Protein AF-A0A4Q1C698-F1 (afdb_monomer)

Radius of gyration: 17.79 Å; Cα contacts (8 Å, |Δi|>4): 125; chains: 1; bounding box: 39×25×52 Å

Solvent-accessible surface area (backbone atoms only — not comparable to full-atom values): 5829 Å² total; per-residue (Å²): 107,88,68,60,64,74,54,42,64,65,43,47,50,46,58,24,53,50,45,41,55,52,28,57,71,44,37,84,67,72,66,52,52,76,54,88,81,50,98,93,49,92,50,68,54,76,73,73,50,91,40,81,43,81,45,80,35,60,46,89,50,34,50,32,49,47,34,71,49,46,27,57,38,47,37,53,64,26,49,77,50,75,46,60,21,91,88,31,41,65,54,47,54,54,48,55,62,70,78,107

Foldseek 3Di:
DPDDPVCCVPPLVVVLVVLLVVLVVCLVVQAWDWDCDDPPDTDIDHQAQPAEEEAEEDAPRQSSSLSNVVRNNVSSVYHYDYHTDPVHCVNVVVVVVVVD

Nearest PDB structures (foldseek):
  6bpg-assembly2_G  TM=9.866E-01  e=2.755E-11  Pseudomonas aeruginosa PAO1
  8u9b-assembly1_A  TM=9.899E-01  e=5.614E-11  Klebsiella aerogenes KCTC 2190
  8u9b-assembly3_C  TM=9.895E-01  e=6.817E-11  Klebsiella aerogenes KCTC 2190
  2xdr-assembly1_D  TM=9.882E-01  e=7.759E-11  Pseudomonas aeruginosa
  4o6r-assembly1_C  TM=9.872E-01  e=2.287E-06  Burkholderia cenocepacia J2315

pLDDT: mean 96.28, std 2.42, range [82.19, 98.62]

Sequence (100 aa):
TGKALAETTTVDIVTGADVLEYYAGLATAIEGIQLPLRESSFFYTRREPLGVVAGIGAWNYPIQIALWKSAPALAAGNAMVFKPSEVTPLTAIRLAEIYT

Structure (mmCIF, N/CA/C/O backbone):
data_AF-A0A4Q1C698-F1
#
_entry.id   AF-A0A4Q1C698-F1
#
loop_
_atom_site.group_PDB
_atom_site.id
_atom_site.type_symbol
_atom_site.label_atom_id
_atom_site.label_alt_id
_atom_site.label_comp_id
_atom_site.label_asym_id
_atom_site.label_entity_id
_atom_site.label_seq_id
_atom_site.pdbx_PDB_ins_code
_atom_site.Cartn_x
_atom_site.Cartn_y
_atom_site.Cartn_z
_atom_site.occupancy
_atom_site.B_iso_or_equiv
_atom_site.auth_seq_id
_atom_site.auth_comp_id
_atom_site.auth_asym_id
_atom_site.auth_atom_id
_atom_site.pdbx_PDB_model_num
ATOM 1 N N . THR A 1 1 ? 16.317 -0.538 -12.921 1.00 82.19 1 THR A N 1
ATOM 2 C CA . THR A 1 1 ? 17.326 -0.692 -11.851 1.00 82.19 1 THR A CA 1
ATOM 3 C C . THR A 1 1 ? 18.668 -1.166 -12.382 1.00 82.19 1 THR A C 1
ATOM 5 O O . THR A 1 1 ? 19.663 -0.871 -11.746 1.00 82.19 1 THR A O 1
ATOM 8 N N . GLY A 1 2 ? 18.723 -1.901 -13.505 1.00 91.50 2 GLY A N 1
ATOM 9 C CA . GLY A 1 2 ? 19.966 -2.530 -13.975 1.00 91.50 2 GLY A CA 1
ATOM 10 C C . GLY A 1 2 ? 20.277 -3.865 -13.286 1.00 91.50 2 GLY A C 1
ATOM 11 O O . GLY A 1 2 ? 21.326 -4.446 -13.531 1.00 91.50 2 GLY A O 1
ATOM 12 N N . LYS A 1 3 ? 19.363 -4.356 -12.438 1.00 93.69 3 LYS A N 1
ATOM 13 C CA . LYS A 1 3 ? 19.471 -5.656 -11.773 1.00 93.69 3 LYS A CA 1
ATOM 14 C C . LYS A 1 3 ? 19.289 -6.801 -12.770 1.00 93.69 3 LYS A C 1
ATOM 16 O O . LYS A 1 3 ? 18.569 -6.657 -13.760 1.00 93.69 3 LYS A O 1
ATOM 21 N N . ALA A 1 4 ? 19.917 -7.941 -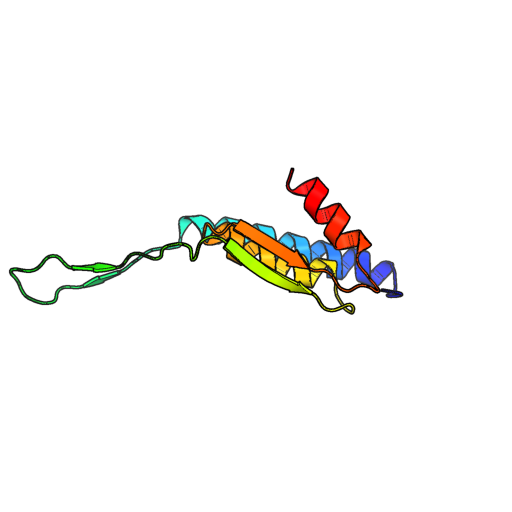12.487 1.00 95.31 4 ALA A N 1
ATOM 22 C CA . ALA A 1 4 ? 19.756 -9.154 -13.274 1.00 95.31 4 ALA A CA 1
ATOM 23 C C . ALA A 1 4 ? 18.276 -9.565 -13.360 1.00 95.31 4 ALA A C 1
ATOM 25 O O . ALA A 1 4 ? 17.550 -9.581 -12.361 1.00 95.31 4 ALA A O 1
ATOM 26 N N . LEU A 1 5 ? 17.827 -9.926 -14.565 1.00 94.44 5 LEU A N 1
ATOM 27 C CA . LEU A 1 5 ? 16.434 -10.308 -14.801 1.00 94.44 5 LEU A CA 1
ATOM 28 C C . LEU A 1 5 ? 16.046 -11.571 -14.021 1.00 94.44 5 LEU A C 1
ATOM 30 O O . LEU A 1 5 ? 14.954 -11.628 -13.462 1.00 94.44 5 LEU A O 1
ATOM 34 N N . ALA A 1 6 ? 16.944 -12.557 -13.950 1.00 94.75 6 ALA A N 1
ATOM 35 C CA . ALA A 1 6 ? 16.706 -13.812 -13.237 1.00 94.75 6 ALA A CA 1
ATOM 36 C C . ALA A 1 6 ? 16.421 -13.580 -11.743 1.00 94.75 6 ALA A C 1
ATOM 38 O O . ALA A 1 6 ? 15.488 -14.155 -11.194 1.00 94.75 6 ALA A O 1
ATOM 39 N N . GLU A 1 7 ? 17.165 -12.674 -11.107 1.00 92.06 7 GLU A N 1
ATOM 40 C CA . GLU A 1 7 ? 16.936 -12.283 -9.712 1.00 92.06 7 GLU A CA 1
ATOM 41 C C . GLU A 1 7 ? 15.644 -11.469 -9.578 1.00 92.06 7 GLU A C 1
ATOM 43 O O . GLU A 1 7 ? 14.791 -11.777 -8.756 1.00 92.06 7 GLU A O 1
ATOM 48 N N . THR A 1 8 ? 15.448 -10.468 -10.440 1.00 93.62 8 THR A N 1
ATOM 49 C CA . THR A 1 8 ? 14.278 -9.575 -10.368 1.00 93.62 8 THR A CA 1
ATOM 50 C C . THR A 1 8 ? 12.959 -10.345 -10.521 1.00 93.62 8 THR A C 1
ATOM 52 O O . THR A 1 8 ? 11.987 -10.070 -9.824 1.00 93.62 8 THR A O 1
ATOM 55 N N . THR A 1 9 ? 12.912 -11.324 -11.426 1.00 93.25 9 THR A N 1
ATOM 56 C CA . THR A 1 9 ? 11.695 -12.106 -11.707 1.00 93.25 9 THR A CA 1
ATOM 57 C C . THR A 1 9 ? 11.355 -13.110 -10.615 1.00 93.25 9 THR A C 1
ATOM 59 O O . THR A 1 9 ? 10.178 -13.384 -10.408 1.00 93.25 9 THR A O 1
ATOM 62 N N . THR A 1 10 ? 12.355 -13.636 -9.909 1.00 92.62 10 THR A N 1
ATOM 63 C CA . THR A 1 10 ? 12.162 -14.673 -8.884 1.00 92.62 10 THR A CA 1
ATOM 64 C C . THR A 1 10 ? 12.126 -14.120 -7.464 1.00 92.62 10 THR A C 1
ATOM 66 O O . THR A 1 10 ? 11.533 -14.746 -6.593 1.00 92.62 10 THR A O 1
ATOM 69 N N . VAL A 1 11 ? 12.723 -12.950 -7.228 1.00 93.19 11 VAL A N 1
ATOM 70 C CA . VAL A 1 11 ? 12.813 -12.327 -5.904 1.00 93.19 11 VAL A CA 1
ATOM 71 C C . VAL A 1 11 ? 11.954 -11.071 -5.848 1.00 93.19 11 VAL A C 1
ATOM 73 O O . VAL A 1 11 ? 10.936 -11.082 -5.162 1.00 93.19 11 VAL A O 1
ATOM 76 N N . ASP A 1 12 ? 12.313 -10.000 -6.568 1.00 94.69 12 ASP A N 1
ATOM 77 C CA . ASP A 1 12 ? 11.656 -8.690 -6.426 1.00 94.69 12 ASP A CA 1
ATOM 78 C C . ASP A 1 12 ? 10.140 -8.754 -6.689 1.00 94.69 12 ASP A C 1
ATOM 80 O O . ASP A 1 12 ? 9.356 -8.177 -5.936 1.00 94.69 12 ASP A O 1
ATOM 84 N N . ILE A 1 13 ? 9.724 -9.445 -7.756 1.00 95.00 13 ILE A N 1
ATOM 85 C CA . ILE A 1 13 ? 8.305 -9.557 -8.124 1.00 95.00 13 ILE A CA 1
ATOM 86 C C . ILE A 1 13 ? 7.557 -10.492 -7.173 1.00 95.00 13 ILE A C 1
ATOM 88 O O . ILE A 1 13 ? 6.515 -10.107 -6.648 1.00 95.00 13 ILE A O 1
ATOM 92 N N . VAL A 1 14 ? 8.098 -11.690 -6.927 1.00 96.06 14 VAL A N 1
ATOM 93 C CA . VAL A 1 14 ? 7.442 -12.724 -6.109 1.00 96.06 14 VAL A CA 1
ATOM 94 C C . VAL A 1 14 ? 7.265 -12.238 -4.676 1.00 96.06 14 VAL A C 1
ATOM 96 O O . VAL A 1 14 ? 6.145 -12.129 -4.196 1.00 96.06 14 VAL A O 1
ATOM 99 N N . THR A 1 15 ? 8.351 -11.811 -4.031 1.00 95.50 15 THR A N 1
ATOM 100 C CA . THR A 1 15 ? 8.289 -11.322 -2.645 1.00 95.50 15 THR A CA 1
ATOM 101 C C . THR A 1 15 ? 7.518 -10.007 -2.518 1.00 95.50 15 THR A C 1
ATOM 103 O O . THR A 1 15 ? 7.003 -9.684 -1.450 1.00 95.50 15 THR A O 1
ATOM 106 N N . GLY A 1 16 ? 7.428 -9.223 -3.597 1.00 95.62 16 GLY A N 1
ATOM 107 C CA . GLY A 1 16 ? 6.541 -8.071 -3.659 1.00 95.62 16 GLY A CA 1
ATOM 108 C C . GLY A 1 16 ? 5.069 -8.484 -3.582 1.00 95.62 16 GLY A C 1
ATOM 109 O O . GLY A 1 16 ? 4.317 -7.903 -2.798 1.00 95.62 16 GLY A O 1
ATOM 110 N N . ALA A 1 17 ? 4.668 -9.480 -4.375 1.00 96.00 17 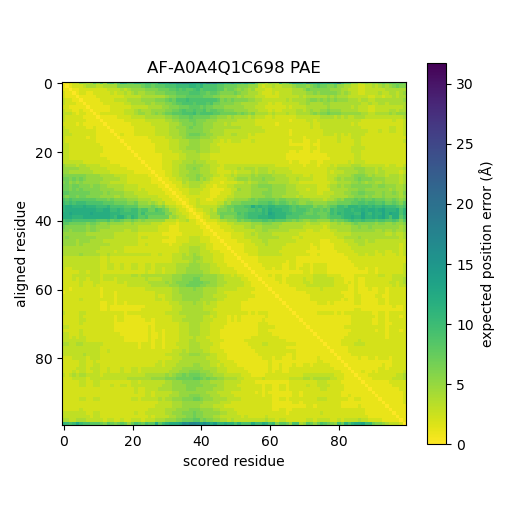ALA A N 1
ATOM 111 C CA . ALA A 1 17 ? 3.314 -10.027 -4.365 1.00 96.00 17 ALA A CA 1
ATOM 112 C C . ALA A 1 17 ? 2.982 -10.709 -3.026 1.00 96.00 17 ALA A C 1
ATOM 114 O O . ALA A 1 17 ? 1.912 -10.464 -2.476 1.00 96.00 17 ALA A O 1
ATOM 115 N N . ASP A 1 18 ? 3.926 -11.456 -2.445 1.00 97.69 18 ASP A N 1
ATOM 116 C CA . ASP A 1 18 ? 3.749 -12.107 -1.138 1.00 97.69 18 ASP A CA 1
ATOM 117 C C . ASP A 1 18 ? 3.391 -11.104 -0.032 1.00 97.69 18 ASP A C 1
ATOM 119 O O . ASP A 1 18 ? 2.598 -11.400 0.860 1.00 97.69 18 ASP A O 1
ATOM 123 N N . VAL A 1 19 ? 3.941 -9.885 -0.088 1.00 97.62 19 VAL A N 1
ATOM 124 C CA . VAL A 1 19 ? 3.617 -8.835 0.886 1.00 97.62 19 VAL A CA 1
ATOM 125 C C . VAL A 1 19 ? 2.185 -8.325 0.728 1.00 97.62 19 VAL A C 1
ATOM 127 O O . VAL A 1 19 ? 1.553 -8.009 1.737 1.00 97.62 19 VAL A O 1
ATOM 130 N N . LEU A 1 20 ? 1.646 -8.268 -0.494 1.00 96.81 20 LEU A N 1
ATOM 131 C CA . LEU A 1 20 ? 0.229 -7.948 -0.686 1.00 96.81 20 LEU A CA 1
ATOM 132 C C . LEU A 1 20 ? -0.657 -9.022 -0.068 1.00 96.81 20 LEU A C 1
ATOM 134 O O . LEU A 1 20 ? -1.536 -8.680 0.716 1.00 96.81 20 LEU A O 1
ATOM 138 N N . GLU A 1 21 ? -0.390 -10.293 -0.365 1.00 97.44 21 GLU A N 1
ATOM 139 C CA . GLU A 1 21 ? -1.158 -11.421 0.174 1.00 97.44 21 GLU A CA 1
ATOM 140 C C . GLU A 1 21 ? -1.098 -11.460 1.706 1.00 97.44 21 GLU A C 1
ATOM 142 O O . GLU A 1 21 ? -2.119 -11.593 2.385 1.00 97.44 21 GLU A O 1
ATOM 147 N N . TYR A 1 22 ? 0.091 -11.246 2.273 1.00 97.88 22 TYR A N 1
ATOM 148 C CA . TYR A 1 22 ? 0.281 -11.188 3.718 1.00 97.88 22 TYR A CA 1
ATOM 149 C C . TYR A 1 22 ? -0.564 -10.084 4.372 1.00 97.88 22 TYR A C 1
ATOM 151 O O . TYR A 1 22 ? -1.304 -10.347 5.321 1.00 97.88 22 TYR A O 1
ATOM 159 N N . TYR A 1 23 ? -0.493 -8.846 3.869 1.00 98.25 23 TYR A N 1
ATOM 160 C CA . TYR A 1 23 ? -1.259 -7.739 4.448 1.00 98.25 23 TYR A CA 1
ATOM 161 C C . TYR A 1 23 ? -2.754 -7.803 4.122 1.00 98.25 23 TYR A C 1
ATOM 163 O O . TYR A 1 23 ? -3.552 -7.335 4.933 1.00 98.25 23 TYR A O 1
ATOM 171 N N . ALA A 1 24 ? -3.151 -8.423 3.009 1.00 96.94 24 ALA A N 1
ATOM 172 C CA . ALA A 1 24 ? -4.550 -8.728 2.726 1.00 96.94 24 ALA A CA 1
ATOM 173 C C . ALA A 1 24 ? -5.127 -9.676 3.788 1.00 96.94 24 ALA A C 1
ATOM 175 O O . ALA A 1 24 ? -6.199 -9.405 4.329 1.00 96.94 24 ALA A O 1
ATOM 176 N N . GLY A 1 25 ? -4.380 -10.720 4.169 1.00 96.88 25 GLY A N 1
ATOM 177 C CA . GLY A 1 25 ? -4.759 -11.621 5.262 1.00 96.88 25 GLY A CA 1
ATOM 178 C C . GLY A 1 25 ? -4.835 -10.941 6.635 1.00 96.88 25 GLY A C 1
ATOM 179 O O . GLY A 1 25 ? -5.627 -11.350 7.481 1.00 96.88 25 GLY A O 1
ATOM 180 N N . LEU A 1 26 ? -4.054 -9.879 6.862 1.00 95.69 26 LEU A N 1
ATOM 181 C CA . LEU A 1 26 ? -4.090 -9.101 8.105 1.00 95.69 26 LEU A CA 1
ATOM 182 C C . LEU A 1 26 ? -5.148 -7.992 8.125 1.00 95.69 26 LEU A C 1
ATOM 184 O O . LEU A 1 26 ? -5.468 -7.502 9.207 1.00 95.69 26 LEU A O 1
ATOM 188 N N . ALA A 1 27 ? -5.692 -7.582 6.976 1.00 96.31 27 ALA A N 1
ATOM 189 C CA . ALA A 1 27 ? -6.589 -6.428 6.885 1.00 96.31 27 ALA A CA 1
ATOM 190 C C . ALA A 1 27 ? -7.831 -6.574 7.782 1.00 96.31 27 ALA A C 1
ATOM 192 O O . ALA A 1 27 ? -8.284 -5.606 8.388 1.00 96.31 27 ALA A O 1
ATOM 193 N N . THR A 1 28 ? -8.349 -7.797 7.933 1.00 94.88 28 THR A N 1
ATOM 194 C CA . THR A 1 28 ? -9.510 -8.087 8.789 1.00 94.88 28 THR A CA 1
ATOM 195 C C . THR A 1 28 ? -9.155 -8.286 10.263 1.00 94.88 28 THR A C 1
ATOM 197 O O . THR A 1 28 ? -10.057 -8.411 11.081 1.00 94.88 28 THR A O 1
ATOM 200 N N . ALA A 1 29 ? -7.866 -8.342 10.608 1.00 95.31 29 ALA A N 1
ATOM 201 C CA . ALA A 1 29 ? -7.373 -8.583 11.966 1.00 95.31 29 ALA A CA 1
ATOM 202 C C . ALA A 1 29 ? -6.984 -7.287 12.705 1.00 95.31 29 ALA A C 1
ATOM 204 O O . ALA A 1 29 ? -6.424 -7.329 13.802 1.00 95.31 29 ALA A O 1
ATOM 205 N N . ILE A 1 30 ? -7.236 -6.118 12.105 1.00 95.19 30 ILE A N 1
ATOM 206 C CA . ILE A 1 30 ? -6.939 -4.821 12.717 1.00 95.19 30 ILE A CA 1
ATOM 207 C C . ILE A 1 30 ? -8.025 -4.490 13.741 1.00 95.19 30 ILE A C 1
ATOM 209 O O . ILE A 1 30 ? -9.083 -3.954 13.417 1.00 95.19 30 ILE A O 1
ATOM 213 N N . GLU A 1 31 ? -7.731 -4.789 15.003 1.00 95.75 31 GLU A N 1
ATOM 214 C CA . GLU A 1 31 ? -8.672 -4.632 16.106 1.00 95.75 31 GLU A CA 1
ATOM 215 C C . GLU A 1 31 ? -8.176 -3.640 17.166 1.00 95.75 31 GLU A C 1
ATOM 217 O O . GLU A 1 31 ? -6.980 -3.380 17.354 1.00 95.75 31 GLU A O 1
ATOM 222 N N . GLY A 1 32 ? -9.142 -3.042 17.859 1.00 95.94 32 GLY A N 1
ATOM 223 C CA . GLY A 1 32 ? -8.895 -2.319 19.097 1.00 95.94 32 GLY A CA 1
ATOM 224 C C . GLY A 1 32 ? -8.816 -3.254 20.299 1.00 95.94 32 GLY A C 1
ATOM 225 O O . GLY A 1 32 ? -8.829 -4.472 20.168 1.00 95.94 32 GLY A O 1
ATOM 226 N N . ILE A 1 33 ? -8.760 -2.677 21.494 1.00 97.12 33 ILE A N 1
ATOM 227 C CA . ILE A 1 33 ? -8.809 -3.436 22.746 1.00 97.12 33 ILE A CA 1
ATOM 228 C C . ILE A 1 33 ? -9.939 -2.917 23.623 1.00 97.12 33 ILE A C 1
ATOM 230 O O . ILE A 1 33 ? -10.152 -1.709 23.706 1.00 97.12 33 ILE A O 1
ATOM 234 N N . GLN A 1 34 ? -10.629 -3.823 24.308 1.00 96.50 34 GLN A N 1
ATOM 235 C CA . GLN A 1 34 ? -11.562 -3.491 25.377 1.00 96.50 34 GLN A CA 1
ATOM 236 C C . GLN A 1 34 ? -10.893 -3.804 26.714 1.00 96.50 34 GLN A C 1
ATOM 238 O O . GLN A 1 34 ? -10.404 -4.914 26.916 1.00 96.50 34 GLN A O 1
ATOM 243 N N . LEU A 1 35 ? -10.858 -2.825 27.619 1.00 95.94 35 LEU A N 1
ATOM 244 C CA . LEU A 1 35 ? -10.227 -2.975 28.931 1.00 95.94 35 LEU A CA 1
ATOM 245 C C . LEU A 1 35 ? -11.185 -2.536 30.045 1.00 95.94 35 LEU A C 1
ATOM 247 O O . LEU A 1 35 ? -11.828 -1.491 29.913 1.00 95.94 35 LEU A O 1
ATOM 251 N N . PRO A 1 36 ? -11.262 -3.281 31.161 1.00 94.06 36 PRO A N 1
ATOM 252 C CA . PRO A 1 36 ? -12.021 -2.854 32.326 1.00 94.06 36 PRO A CA 1
ATOM 253 C C . PRO A 1 36 ? -11.225 -1.800 33.107 1.00 94.06 36 PRO A C 1
ATOM 255 O O . PRO A 1 36 ? -10.189 -2.105 33.690 1.00 94.06 36 PRO A O 1
ATOM 258 N N . LEU A 1 37 ? -11.701 -0.551 33.122 1.00 93.62 37 LEU A N 1
ATOM 259 C CA . LEU A 1 37 ? -11.080 0.524 33.913 1.00 93.62 37 LEU A CA 1
ATOM 260 C C . LEU A 1 37 ? -11.691 0.623 35.318 1.00 93.62 37 LEU A C 1
ATOM 262 O O . LEU A 1 37 ? -10.996 0.516 36.322 1.00 93.62 37 LEU A O 1
ATOM 266 N N . ARG A 1 38 ? -13.007 0.837 35.383 1.00 94.50 38 ARG A N 1
ATOM 267 C CA . ARG A 1 38 ? -13.831 0.882 36.600 1.00 94.50 38 ARG A CA 1
ATOM 268 C C . ARG A 1 38 ? -15.213 0.338 36.257 1.00 94.50 38 ARG A C 1
ATOM 270 O O . ARG A 1 38 ? -15.630 0.470 35.109 1.00 94.50 38 ARG A O 1
ATOM 277 N N . GLU A 1 39 ? -15.928 -0.227 37.227 1.00 92.19 39 GLU A N 1
ATOM 278 C CA . GLU A 1 39 ? -17.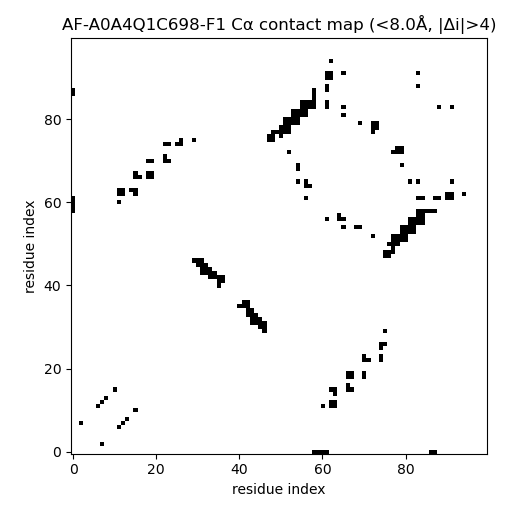204 -0.931 36.985 1.0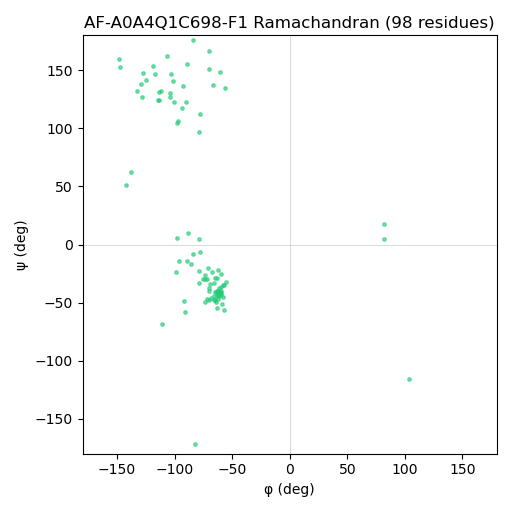0 92.19 39 GLU A CA 1
ATOM 279 C C . GLU A 1 39 ? -18.255 -0.083 36.251 1.00 92.19 39 GLU A C 1
ATOM 281 O O . GLU A 1 39 ? -19.021 -0.596 35.444 1.00 92.19 39 GLU A O 1
ATOM 286 N N . SER A 1 40 ? -18.260 1.234 36.471 1.00 95.12 40 SER A N 1
ATOM 287 C CA . SER A 1 40 ? -19.195 2.173 35.843 1.00 95.12 40 SER A CA 1
ATOM 288 C C . SER A 1 40 ? -18.734 2.725 34.489 1.00 95.12 40 SER A C 1
ATOM 290 O O . SER A 1 40 ? -19.299 3.702 33.999 1.00 95.12 40 SER A O 1
ATOM 292 N N . SER A 1 41 ? -17.667 2.196 33.885 1.00 95.12 41 SER A N 1
ATOM 293 C CA . SER A 1 41 ? -17.112 2.736 32.639 1.00 95.12 41 SER A CA 1
ATOM 294 C C . SER A 1 41 ? -16.938 1.679 31.563 1.00 95.12 41 SER A C 1
ATOM 296 O O . SER A 1 41 ? -16.254 0.679 31.753 1.00 95.12 41 SER A O 1
ATOM 298 N N . PHE A 1 42 ? -17.506 1.969 30.394 1.00 95.38 42 PHE A N 1
ATOM 299 C CA . PHE A 1 42 ? -17.279 1.224 29.166 1.00 95.38 42 PHE A CA 1
ATOM 300 C C . PHE A 1 42 ? -16.149 1.891 28.375 1.00 95.38 42 PHE A C 1
ATOM 302 O O . PHE A 1 42 ? -16.266 3.052 27.984 1.00 95.38 42 PHE A O 1
ATOM 309 N N . PHE A 1 43 ? -15.047 1.171 28.171 1.00 96.94 43 PHE A N 1
ATOM 310 C CA . PHE A 1 43 ? -13.865 1.670 27.474 1.00 96.94 43 PHE A CA 1
ATOM 311 C C . PHE A 1 43 ? -13.388 0.662 26.433 1.00 96.94 43 PHE A C 1
ATOM 313 O O . PHE A 1 43 ? -13.198 -0.518 26.731 1.00 96.94 43 PHE A O 1
ATOM 320 N N . TYR A 1 44 ? -13.135 1.158 25.227 1.00 97.25 44 TYR A N 1
ATOM 321 C CA . TYR A 1 44 ? -12.472 0.417 24.168 1.00 97.25 44 TYR A CA 1
ATOM 322 C C . TYR A 1 44 ? -11.668 1.373 23.286 1.00 97.25 44 TYR A C 1
ATOM 324 O O . TYR A 1 44 ? -11.919 2.580 23.265 1.00 97.25 44 TYR A O 1
ATOM 3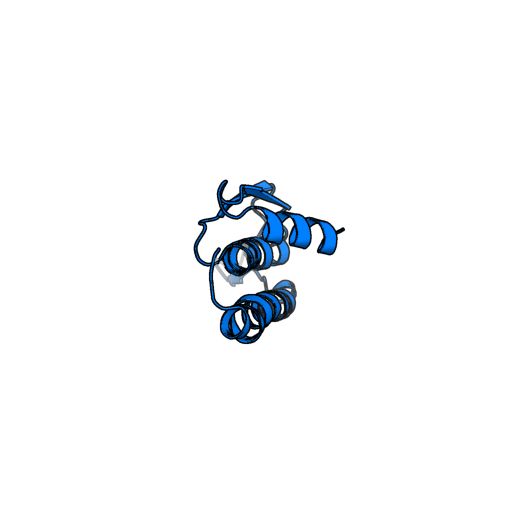32 N N . THR A 1 45 ? -10.699 0.835 22.557 1.00 97.88 45 THR A N 1
ATOM 333 C CA . THR A 1 45 ? -9.948 1.577 21.543 1.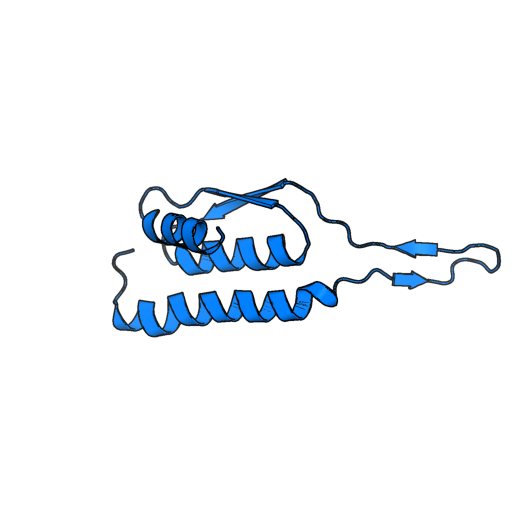00 97.88 45 THR A CA 1
ATOM 334 C C . THR A 1 45 ? -10.375 1.155 20.146 1.00 97.88 45 THR A C 1
ATOM 336 O O . THR A 1 45 ? -10.970 0.098 19.950 1.00 97.88 45 THR A O 1
ATOM 339 N N . ARG A 1 46 ? -10.060 1.987 19.156 1.00 96.88 46 ARG A N 1
ATOM 340 C CA . ARG A 1 46 ? -10.170 1.657 17.736 1.00 96.88 46 ARG A CA 1
ATOM 341 C C . ARG A 1 46 ? -8.841 1.961 17.067 1.00 96.88 46 ARG A C 1
ATOM 343 O O . ARG A 1 46 ? -8.134 2.886 17.468 1.00 96.88 46 ARG A O 1
ATOM 350 N N . ARG A 1 47 ? -8.503 1.174 16.053 1.00 97.12 47 ARG A N 1
ATOM 351 C CA . ARG A 1 47 ? -7.401 1.463 15.137 1.00 97.12 47 ARG A CA 1
ATOM 352 C C . ARG A 1 47 ? -8.017 2.093 13.897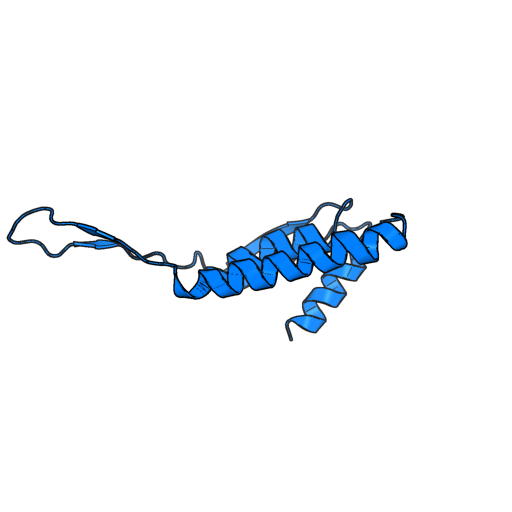 1.00 97.12 47 ARG A C 1
ATOM 354 O O . ARG A 1 47 ? -8.687 1.410 13.133 1.00 97.12 47 ARG A O 1
ATOM 361 N N . GLU A 1 48 ? -7.861 3.401 13.760 1.00 97.38 48 GLU A N 1
ATOM 362 C CA . GLU A 1 48 ? -8.415 4.158 12.639 1.00 97.38 48 GLU A CA 1
ATOM 363 C C . GLU A 1 48 ? -7.310 4.484 11.624 1.00 97.38 48 GLU A C 1
ATOM 365 O O . GLU A 1 48 ? -6.156 4.679 12.028 1.00 97.38 48 GLU A O 1
ATOM 370 N N . PRO A 1 49 ? -7.630 4.532 10.317 1.00 98.00 49 PRO A N 1
ATOM 371 C CA . PRO A 1 49 ? -6.684 4.990 9.311 1.00 98.00 49 PRO A CA 1
ATOM 372 C C . PRO A 1 49 ? -6.259 6.434 9.585 1.00 98.00 49 PRO A C 1
ATOM 374 O O . PRO A 1 49 ? -7.045 7.262 10.041 1.00 98.00 49 PRO A O 1
ATOM 377 N N . LEU A 1 50 ? -5.019 6.757 9.226 1.00 98.12 50 LEU A N 1
ATOM 378 C CA . LEU A 1 50 ? -4.503 8.127 9.233 1.00 98.12 50 LEU A CA 1
ATOM 379 C C . LEU A 1 50 ? -5.121 8.980 8.112 1.00 98.12 50 LEU A C 1
ATOM 381 O O . LEU A 1 50 ? -5.081 10.206 8.179 1.00 98.12 50 LEU A O 1
ATOM 385 N N . GLY A 1 51 ? -5.674 8.343 7.075 1.00 98.50 51 GLY A N 1
ATOM 386 C CA . GLY A 1 51 ? -6.272 9.001 5.916 1.00 98.50 51 GLY A CA 1
ATOM 387 C C . GLY A 1 51 ? -5.349 8.940 4.705 1.00 98.50 51 GLY A C 1
ATOM 388 O O . GLY A 1 51 ? -5.080 7.856 4.190 1.00 98.50 51 GLY A O 1
ATOM 389 N N . VAL A 1 52 ? -4.878 10.094 4.225 1.00 98.62 52 VAL A N 1
ATOM 390 C CA . VAL A 1 52 ? -3.943 10.164 3.090 1.00 98.62 52 VAL A CA 1
ATOM 391 C C . VAL A 1 52 ? -2.507 10.113 3.601 1.00 98.62 52 VAL A C 1
ATOM 393 O O . VAL A 1 52 ? -2.088 10.968 4.379 1.00 98.62 52 VAL A O 1
ATOM 396 N N . VAL A 1 53 ? -1.734 9.135 3.132 1.00 98.62 53 VAL A N 1
ATOM 397 C CA . VAL A 1 53 ? -0.323 8.949 3.493 1.00 98.62 53 VAL A CA 1
ATOM 398 C C . VAL A 1 53 ? 0.590 9.092 2.279 1.00 98.62 53 VAL A C 1
ATOM 400 O O . VAL A 1 53 ? 0.234 8.717 1.163 1.00 98.62 53 VAL A O 1
ATOM 403 N N . ALA A 1 54 ? 1.796 9.614 2.497 1.00 98.25 54 ALA A N 1
ATOM 404 C CA . ALA A 1 54 ? 2.807 9.754 1.454 1.00 98.25 54 ALA A CA 1
ATOM 405 C C . ALA A 1 54 ? 3.900 8.683 1.597 1.00 98.25 54 ALA A C 1
ATOM 407 O O . ALA A 1 54 ? 4.483 8.510 2.668 1.00 98.25 54 ALA A O 1
ATOM 408 N N . GLY A 1 55 ? 4.212 7.987 0.505 1.00 97.94 55 GLY A N 1
ATOM 409 C CA . GLY A 1 55 ? 5.343 7.067 0.414 1.00 97.94 55 GLY A CA 1
ATOM 410 C C . GLY A 1 55 ? 6.398 7.587 -0.558 1.00 97.94 55 GLY A C 1
ATOM 411 O O . GLY A 1 55 ? 6.076 7.948 -1.683 1.00 97.94 55 GLY A O 1
ATOM 412 N N . ILE A 1 56 ? 7.668 7.602 -0.149 1.00 98.25 56 ILE A N 1
ATOM 413 C CA . ILE A 1 56 ? 8.799 7.944 -1.026 1.00 98.25 56 ILE A CA 1
ATOM 414 C C . ILE A 1 56 ? 9.664 6.695 -1.207 1.00 98.25 56 ILE A C 1
ATOM 416 O O . ILE A 1 56 ? 10.072 6.077 -0.220 1.00 98.25 56 ILE A O 1
ATOM 420 N N . GLY A 1 57 ? 9.897 6.301 -2.459 1.00 97.19 57 GLY A N 1
ATOM 421 C CA . GLY A 1 57 ? 10.645 5.097 -2.822 1.00 97.19 57 GLY A CA 1
ATOM 422 C C . GLY A 1 57 ? 12.086 5.369 -3.253 1.00 97.19 57 GLY A C 1
ATOM 423 O O . GLY A 1 57 ? 12.349 6.322 -3.983 1.00 97.19 57 GLY A O 1
ATOM 424 N N . ALA A 1 58 ? 13.009 4.496 -2.840 1.00 97.19 58 ALA A N 1
ATOM 425 C CA . ALA A 1 58 ? 14.379 4.458 -3.356 1.00 97.19 58 ALA A CA 1
ATOM 426 C C . ALA A 1 58 ? 14.470 3.640 -4.662 1.00 97.19 58 ALA A C 1
ATOM 428 O O . ALA A 1 58 ? 13.483 3.069 -5.126 1.00 97.19 58 ALA A O 1
ATOM 429 N N . TRP A 1 59 ? 15.659 3.596 -5.268 1.00 96.75 59 TRP A N 1
ATOM 430 C CA . TRP A 1 59 ? 15.873 3.065 -6.620 1.00 96.75 59 TRP A CA 1
ATOM 431 C C . TRP A 1 59 ? 16.338 1.608 -6.710 1.00 96.75 59 TRP A C 1
ATOM 433 O O . TRP A 1 59 ? 16.331 1.024 -7.792 1.00 96.75 59 TRP A O 1
ATOM 443 N N . ASN A 1 60 ? 16.792 1.016 -5.610 1.00 95.38 60 ASN A N 1
ATOM 444 C CA . ASN A 1 60 ? 17.443 -0.298 -5.596 1.00 95.38 60 ASN A CA 1
ATOM 445 C C . ASN A 1 60 ? 16.453 -1.475 -5.684 1.00 95.38 60 ASN A C 1
ATOM 447 O O . ASN A 1 60 ? 16.758 -2.486 -6.317 1.00 95.38 60 ASN A O 1
ATOM 451 N N . TYR A 1 61 ? 15.258 -1.318 -5.110 1.00 96.06 61 TYR A N 1
ATOM 452 C CA . TYR A 1 61 ? 14.173 -2.309 -5.137 1.00 96.06 61 TYR A CA 1
ATOM 453 C C . TYR A 1 61 ? 12.818 -1.619 -5.385 1.00 96.06 61 TYR A C 1
ATOM 455 O O . TYR A 1 61 ? 11.948 -1.616 -4.516 1.00 96.06 61 TYR A O 1
ATOM 463 N N . PRO A 1 62 ? 12.626 -0.955 -6.538 1.00 96.62 62 PRO A N 1
ATOM 464 C CA . PRO A 1 62 ? 11.558 0.026 -6.723 1.00 96.62 62 PRO A CA 1
ATOM 465 C C . PRO A 1 62 ? 10.158 -0.579 -6.585 1.00 96.62 62 PRO A C 1
ATOM 467 O O . PRO A 1 62 ? 9.292 0.036 -5.967 1.00 96.62 62 PRO A O 1
ATOM 470 N N . ILE A 1 63 ? 9.935 -1.788 -7.115 1.00 96.56 63 ILE A N 1
ATOM 471 C CA . ILE A 1 63 ? 8.641 -2.471 -7.009 1.00 96.56 63 ILE A CA 1
ATOM 472 C C . ILE A 1 63 ? 8.377 -2.978 -5.587 1.00 96.56 63 ILE A C 1
ATOM 474 O O . ILE A 1 63 ? 7.318 -2.692 -5.037 1.00 96.56 63 ILE A O 1
ATOM 478 N N . GLN A 1 64 ? 9.352 -3.635 -4.949 1.00 96.50 64 GLN A N 1
ATOM 479 C CA . GLN A 1 64 ? 9.195 -4.108 -3.571 1.00 96.50 64 GLN A CA 1
ATOM 480 C C . GLN A 1 64 ? 8.977 -2.948 -2.608 1.00 96.50 64 GLN A C 1
ATOM 482 O O . GLN A 1 64 ? 8.085 -3.020 -1.781 1.00 96.50 64 GLN A O 1
ATOM 487 N N . ILE A 1 65 ? 9.724 -1.847 -2.728 1.00 97.31 65 ILE A N 1
ATOM 488 C CA . ILE A 1 65 ? 9.551 -0.681 -1.852 1.00 97.31 65 ILE A CA 1
ATOM 489 C C . ILE A 1 65 ? 8.153 -0.074 -2.014 1.00 97.31 65 ILE A C 1
ATOM 491 O O . ILE A 1 65 ? 7.550 0.332 -1.019 1.00 97.31 65 ILE A O 1
ATOM 495 N N . ALA A 1 66 ? 7.629 -0.010 -3.243 1.00 97.94 66 ALA A N 1
ATOM 496 C CA . ALA A 1 66 ? 6.267 0.454 -3.487 1.00 97.94 66 ALA A CA 1
ATOM 497 C C . ALA A 1 66 ? 5.232 -0.478 -2.833 1.00 97.94 66 ALA A C 1
ATOM 499 O O . ALA A 1 66 ? 4.320 -0.001 -2.155 1.00 97.94 66 ALA A O 1
ATOM 500 N N . LEU A 1 67 ? 5.403 -1.796 -2.959 1.00 98.12 67 LEU A N 1
ATOM 501 C CA . LEU A 1 67 ? 4.516 -2.808 -2.373 1.00 98.12 67 LEU A CA 1
ATOM 502 C C . LEU A 1 67 ? 4.600 -2.835 -0.841 1.00 98.12 67 LEU A C 1
ATOM 504 O O . LEU A 1 67 ? 3.580 -2.751 -0.169 1.00 98.12 67 LEU A O 1
ATOM 508 N N . TRP A 1 68 ? 5.803 -2.815 -0.270 1.00 97.19 68 TRP A N 1
ATOM 509 C CA . TRP A 1 68 ? 6.047 -2.795 1.177 1.00 97.19 68 TRP A CA 1
ATOM 510 C C . TRP A 1 68 ? 5.494 -1.551 1.870 1.00 97.19 68 TRP A C 1
ATOM 512 O O . TRP A 1 68 ? 5.277 -1.566 3.078 1.00 97.19 68 TRP A O 1
ATOM 522 N N . LYS A 1 69 ? 5.280 -0.464 1.125 1.00 97.94 69 LYS A N 1
ATOM 523 C CA . LYS A 1 69 ? 4.635 0.749 1.633 1.00 97.94 69 LYS A CA 1
ATOM 524 C C . LYS A 1 69 ? 3.129 0.723 1.395 1.00 97.94 69 LYS A C 1
ATOM 526 O O . LYS A 1 69 ? 2.373 0.992 2.325 1.00 97.94 69 LYS A O 1
ATOM 531 N N . SER A 1 70 ? 2.693 0.412 0.177 1.00 97.94 70 SER A N 1
ATOM 532 C CA . SER A 1 70 ? 1.272 0.453 -0.185 1.00 97.94 70 SER A CA 1
ATOM 533 C C . SER A 1 70 ? 0.460 -0.654 0.483 1.00 97.94 70 SER A C 1
ATOM 535 O O . SER A 1 70 ? -0.615 -0.356 0.987 1.00 97.94 70 SER A O 1
ATOM 537 N N . ALA A 1 71 ? 0.979 -1.880 0.587 1.00 98.06 71 ALA A N 1
ATOM 538 C CA . ALA A 1 71 ? 0.269 -3.011 1.183 1.00 98.06 71 ALA A CA 1
ATOM 539 C C . ALA A 1 71 ? -0.192 -2.752 2.636 1.00 98.06 71 ALA A C 1
ATOM 541 O O . ALA A 1 71 ? -1.399 -2.798 2.877 1.00 98.06 71 ALA A O 1
ATOM 542 N N . PRO A 1 72 ? 0.686 -2.392 3.601 1.00 97.81 72 PRO A N 1
ATOM 543 C CA . PRO A 1 72 ? 0.236 -2.078 4.959 1.00 97.81 72 PRO A CA 1
ATOM 544 C C . PRO A 1 72 ? -0.633 -0.820 5.027 1.00 97.81 72 PRO A C 1
ATOM 546 O O . PRO A 1 72 ? -1.532 -0.744 5.860 1.00 97.81 72 PRO A O 1
ATOM 549 N N . ALA A 1 73 ? -0.388 0.177 4.170 1.00 98.19 73 ALA A N 1
ATOM 550 C CA . ALA A 1 73 ? -1.187 1.397 4.165 1.00 98.19 73 ALA A CA 1
ATOM 551 C C . ALA A 1 73 ? -2.635 1.121 3.744 1.00 98.19 73 ALA A C 1
ATOM 553 O O . ALA A 1 73 ? -3.552 1.554 4.442 1.00 98.19 73 ALA A O 1
ATOM 554 N N . LEU A 1 74 ? -2.819 0.372 2.654 1.00 97.38 74 LEU A N 1
ATOM 555 C CA . LEU A 1 74 ? -4.125 -0.040 2.146 1.00 97.38 74 LEU A CA 1
ATOM 556 C C . LEU A 1 74 ? -4.826 -0.981 3.131 1.00 97.38 74 LEU A C 1
ATOM 558 O O . LEU A 1 74 ? -5.992 -0.759 3.442 1.00 97.38 74 LEU A O 1
ATOM 562 N N . ALA A 1 75 ? -4.113 -1.967 3.688 1.00 97.88 75 ALA A N 1
ATOM 563 C CA . ALA A 1 75 ? -4.671 -2.879 4.689 1.00 97.88 75 ALA A CA 1
ATOM 564 C C . ALA A 1 75 ? -5.171 -2.139 5.940 1.00 97.88 75 ALA A C 1
ATOM 566 O O . ALA A 1 75 ? -6.214 -2.483 6.484 1.00 97.88 75 ALA A O 1
ATOM 567 N N . ALA A 1 76 ? -4.476 -1.078 6.359 1.00 97.69 76 ALA A N 1
ATOM 568 C CA . ALA A 1 76 ? -4.904 -0.216 7.458 1.00 97.69 76 ALA A CA 1
ATOM 569 C C . ALA A 1 76 ? -5.994 0.810 7.079 1.00 97.69 76 ALA A C 1
ATOM 571 O O . ALA A 1 76 ? -6.344 1.642 7.913 1.00 97.69 76 ALA A O 1
ATOM 572 N N . GLY A 1 77 ? -6.522 0.781 5.849 1.00 97.38 77 GLY A N 1
ATOM 573 C CA . GLY A 1 77 ? -7.606 1.654 5.384 1.00 97.38 77 GLY A CA 1
ATOM 574 C C . GLY A 1 77 ? -7.169 3.050 4.928 1.00 97.38 77 GLY A C 1
ATOM 575 O O . GLY A 1 77 ? -7.997 3.957 4.863 1.00 97.38 77 GLY A O 1
ATOM 576 N N . ASN A 1 78 ? -5.881 3.259 4.645 1.00 98.44 78 ASN A N 1
ATOM 577 C CA . ASN A 1 78 ? -5.358 4.541 4.164 1.00 98.44 78 ASN A CA 1
ATOM 578 C C . ASN A 1 78 ? -5.393 4.626 2.635 1.00 98.44 78 ASN A C 1
ATOM 580 O O . ASN A 1 78 ? -5.267 3.621 1.939 1.00 98.44 78 ASN A O 1
ATOM 584 N N . ALA A 1 79 ? -5.435 5.850 2.113 1.00 97.94 79 ALA A N 1
ATOM 585 C CA . ALA A 1 79 ? -5.088 6.139 0.726 1.00 97.94 79 ALA A CA 1
ATOM 586 C C . ALA A 1 79 ? -3.603 6.525 0.643 1.00 97.94 79 ALA A C 1
ATOM 588 O O . ALA A 1 79 ? -3.127 7.311 1.462 1.00 97.94 79 ALA A O 1
ATOM 589 N N . MET A 1 80 ? -2.863 6.011 -0.343 1.00 97.81 80 MET A N 1
ATOM 590 C CA . MET A 1 80 ? -1.439 6.327 -0.509 1.00 97.81 80 MET A CA 1
ATOM 591 C C . MET A 1 80 ? -1.166 7.162 -1.761 1.00 97.81 80 MET A C 1
ATOM 593 O O . MET A 1 80 ? -1.550 6.788 -2.864 1.00 97.81 80 MET A O 1
ATOM 597 N N . VAL A 1 81 ? -0.390 8.234 -1.593 1.00 98.25 81 VAL A N 1
ATOM 598 C CA . VAL A 1 81 ? 0.308 8.931 -2.680 1.00 98.25 81 VAL A CA 1
ATOM 599 C C . VAL A 1 81 ? 1.765 8.479 -2.679 1.00 98.25 81 VAL A C 1
ATOM 601 O O . VAL A 1 81 ? 2.461 8.623 -1.673 1.00 98.25 81 VAL A O 1
ATOM 604 N N . PHE A 1 82 ? 2.249 7.931 -3.792 1.00 98.31 82 PHE A N 1
ATOM 605 C CA . PHE A 1 82 ? 3.602 7.379 -3.874 1.00 98.31 82 PHE A CA 1
ATOM 606 C C . PHE A 1 82 ? 4.495 8.162 -4.846 1.00 98.31 82 PHE A C 1
ATOM 608 O O . PHE A 1 82 ? 4.175 8.282 -6.026 1.00 98.31 82 PHE A O 1
ATOM 615 N N . LYS A 1 83 ? 5.646 8.655 -4.367 1.00 98.38 83 LYS A N 1
ATOM 616 C CA . LYS A 1 83 ? 6.719 9.221 -5.200 1.00 98.38 83 LYS A CA 1
ATOM 617 C C . LYS A 1 83 ? 7.789 8.15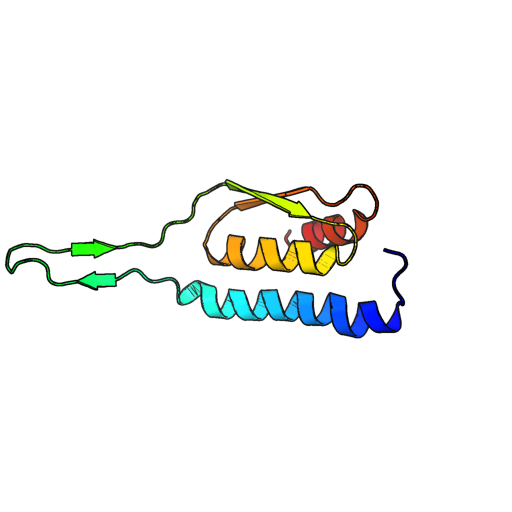0 -5.448 1.00 98.38 83 LYS A C 1
ATOM 619 O O . LYS A 1 83 ? 8.588 7.886 -4.540 1.00 98.38 83 LYS A O 1
ATOM 624 N N . PRO A 1 84 ? 7.883 7.567 -6.656 1.00 98.12 84 PRO A N 1
ATOM 625 C CA . PRO A 1 84 ? 8.999 6.693 -6.980 1.00 98.12 84 PRO A CA 1
ATOM 626 C C . PRO A 1 84 ? 10.307 7.483 -7.126 1.00 98.12 84 PRO A C 1
ATOM 628 O O . PRO A 1 84 ? 10.325 8.717 -7.248 1.00 98.12 84 PRO A O 1
ATOM 631 N N . SER A 1 85 ? 11.421 6.756 -7.143 1.00 98.06 85 SER A N 1
ATOM 632 C CA . SER A 1 85 ? 12.701 7.339 -7.525 1.00 98.06 85 SER A CA 1
ATOM 633 C C . SER A 1 85 ? 12.694 7.735 -9.003 1.00 98.06 85 SER A C 1
ATOM 635 O O . SER A 1 85 ? 12.251 6.980 -9.867 1.00 98.06 85 SER A O 1
ATOM 637 N N . GLU A 1 86 ? 13.248 8.908 -9.286 1.00 97.50 86 GLU A N 1
ATOM 638 C CA . GLU A 1 86 ? 13.397 9.496 -10.615 1.00 97.50 86 GLU A CA 1
ATOM 639 C C . GLU A 1 86 ? 14.219 8.636 -11.586 1.00 97.50 86 GLU A C 1
ATOM 641 O O . GLU A 1 86 ? 13.994 8.702 -12.790 1.00 97.50 86 GLU A O 1
ATOM 646 N N . VAL A 1 87 ? 15.114 7.776 -11.087 1.00 97.56 87 VAL A N 1
ATOM 647 C CA . VAL A 1 87 ? 15.928 6.886 -11.936 1.00 97.56 87 VAL A CA 1
ATOM 648 C C . VAL A 1 87 ? 15.265 5.532 -12.218 1.00 97.56 87 VAL A C 1
ATOM 650 O O . VAL A 1 87 ? 15.712 4.794 -13.094 1.00 97.56 87 VAL A O 1
ATOM 653 N N . THR A 1 88 ? 14.214 5.158 -11.477 1.00 97.69 88 THR A N 1
ATOM 654 C CA . THR A 1 88 ? 13.542 3.846 -11.612 1.00 97.69 88 THR A CA 1
ATOM 655 C C . THR A 1 88 ? 12.009 3.907 -11.457 1.00 97.69 88 THR A C 1
ATOM 657 O O . THR A 1 88 ? 11.432 3.125 -10.701 1.00 97.69 88 THR A O 1
ATOM 660 N N . PRO A 1 89 ? 11.303 4.792 -12.187 1.00 97.88 89 PRO A N 1
ATOM 661 C CA . PRO A 1 89 ? 9.876 5.032 -11.954 1.00 97.88 89 PRO A CA 1
ATOM 662 C C . PRO A 1 89 ? 8.942 3.964 -12.543 1.00 97.88 89 PRO A C 1
ATOM 664 O O . PRO A 1 89 ? 7.812 3.812 -12.082 1.00 97.88 89 PRO A O 1
ATOM 667 N N . LEU A 1 90 ? 9.393 3.223 -13.560 1.00 97.75 90 LEU A N 1
ATOM 668 C CA . LEU A 1 90 ? 8.510 2.456 -14.449 1.00 97.75 90 LEU A CA 1
ATOM 669 C C . LEU A 1 90 ? 7.680 1.382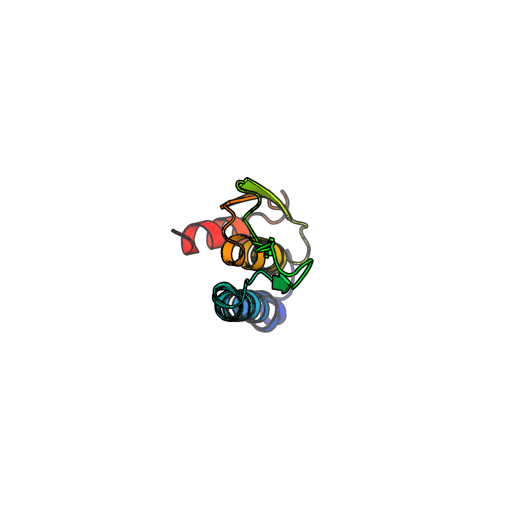 -13.734 1.00 97.75 90 LEU A C 1
ATOM 671 O O . LEU A 1 90 ? 6.495 1.236 -14.014 1.00 97.75 90 LEU A O 1
ATOM 675 N N . THR A 1 91 ? 8.266 0.646 -12.787 1.00 96.75 91 THR A N 1
ATOM 676 C CA . THR A 1 91 ? 7.535 -0.424 -12.089 1.00 96.75 91 THR A CA 1
ATOM 677 C C . THR A 1 91 ? 6.490 0.118 -11.119 1.00 96.75 91 THR A C 1
ATOM 679 O O . THR A 1 91 ? 5.467 -0.525 -10.922 1.00 96.75 91 THR A O 1
ATOM 682 N N . ALA A 1 92 ? 6.707 1.303 -10.541 1.00 97.06 92 ALA A N 1
ATOM 683 C CA . ALA A 1 92 ? 5.707 1.950 -9.694 1.00 97.06 92 ALA A CA 1
ATOM 684 C C . ALA A 1 92 ? 4.505 2.445 -10.515 1.00 97.06 92 ALA A C 1
ATOM 686 O O . ALA A 1 92 ? 3.372 2.308 -10.068 1.00 97.06 92 ALA A O 1
ATOM 687 N N . ILE A 1 93 ? 4.744 2.957 -11.729 1.00 96.56 93 ILE A N 1
ATOM 688 C CA . ILE A 1 93 ? 3.671 3.325 -12.668 1.00 96.56 93 ILE A CA 1
ATOM 689 C C . ILE A 1 93 ? 2.868 2.081 -13.052 1.00 96.56 93 ILE A C 1
ATOM 691 O O . ILE A 1 93 ? 1.645 2.088 -12.958 1.00 96.56 93 ILE A O 1
ATOM 695 N N . ARG A 1 94 ? 3.552 0.982 -13.392 1.00 97.44 94 ARG A N 1
ATOM 696 C CA . ARG A 1 94 ? 2.880 -0.281 -13.716 1.00 97.44 94 ARG A CA 1
ATOM 697 C C . ARG A 1 94 ? 2.066 -0.832 -12.544 1.00 97.44 94 ARG A C 1
ATOM 699 O O . ARG A 1 94 ? 0.996 -1.381 -12.763 1.00 97.44 94 ARG A O 1
ATOM 706 N N . LEU A 1 95 ? 2.551 -0.687 -11.312 1.00 97.06 95 LEU A N 1
ATOM 707 C CA . LEU A 1 95 ? 1.789 -1.068 -10.123 1.00 97.06 95 LEU A CA 1
ATOM 708 C C . LEU A 1 95 ? 0.525 -0.215 -9.957 1.00 97.06 95 LEU A C 1
ATOM 710 O O . LEU A 1 95 ? -0.523 -0.756 -9.626 1.00 97.06 95 LEU A O 1
ATOM 714 N N . ALA A 1 96 ? 0.606 1.093 -10.214 1.00 95.69 96 ALA A N 1
ATOM 715 C CA . ALA A 1 96 ? -0.562 1.968 -10.155 1.00 95.69 96 ALA A CA 1
ATOM 716 C C . ALA A 1 96 ? -1.657 1.530 -11.142 1.00 95.69 96 ALA A C 1
ATOM 718 O O . ALA A 1 96 ? -2.820 1.512 -10.762 1.00 95.69 96 ALA A O 1
ATOM 719 N N . GLU A 1 97 ? -1.284 1.104 -12.355 1.00 97.12 97 GLU A N 1
ATOM 720 C CA . GLU A 1 97 ? -2.219 0.531 -13.341 1.00 97.12 97 GLU A CA 1
ATOM 721 C C . GLU A 1 97 ? -2.845 -0.793 -12.884 1.00 97.12 97 GLU A C 1
ATOM 723 O O . GLU A 1 97 ? -3.940 -1.122 -13.314 1.00 97.12 97 GLU A O 1
ATOM 728 N N . ILE A 1 98 ? -2.157 -1.579 -12.048 1.00 96.19 98 ILE A N 1
ATOM 729 C CA . ILE A 1 98 ? -2.691 -2.841 -11.507 1.00 96.19 98 ILE A CA 1
ATOM 730 C C . ILE A 1 98 ? -3.721 -2.576 -10.398 1.00 96.19 98 ILE A C 1
ATOM 732 O O . ILE A 1 98 ? -4.626 -3.381 -10.198 1.00 96.19 98 ILE A O 1
ATOM 736 N N . TYR A 1 99 ? -3.591 -1.469 -9.665 1.00 94.38 99 TYR A N 1
ATOM 737 C CA . TYR A 1 99 ? -4.518 -1.096 -8.590 1.00 94.38 99 TYR A CA 1
ATOM 738 C C . TYR A 1 99 ? -5.843 -0.492 -9.083 1.00 94.38 99 TYR A C 1
ATOM 740 O O . TYR A 1 99 ? -6.725 -0.247 -8.258 1.00 94.38 99 TYR A O 1
ATOM 748 N N . THR A 1 100 ? -5.985 -0.241 -10.385 1.00 85.38 100 THR A N 1
ATOM 749 C CA . THR A 1 100 ? -7.156 0.395 -11.014 1.00 85.38 100 THR A CA 1
ATOM 750 C C . THR A 1 100 ? -7.784 -0.504 -12.060 1.00 85.38 100 THR A C 1
ATOM 752 O O . THR A 1 100 ? -9.029 -0.598 -12.072 1.00 85.38 100 THR A O 1
#

Secondary structure (DSSP, 8-state):
----HHHIIIIIHHHHHHHHHHHHHHHTT----B---STT---B------SEEEEE--SSSHHHHHHHHHHHHHHTT-EEEEE--TTS-HHHHHHHHH--

Mean predicted aligned error: 3.17 Å